Protein AF-A0AAD7RX59-F1 (afdb_monomer_lite)

Radius of gyration: 23.0 Å; chains: 1; bounding box: 44×48×60 Å

Sequence (149 aa):
MSFKEPEGQVARWIEELQAYNFTVVHRAGACHTNADVLSRLPCTADGCHYCERKEARERDLCVEGEGCATVRQVGMPVCCELQMVDVAEWRQQQKQDTDLRPVLQWVEAQQRPPREEVAVLSMAVKGLWSKFGALRLCAWKEPATGEEK

Organism: NCBI:txid143900

Foldseek 3Di:
DDPPDDDDPRVVVCVVCVVDDDDDDDDDPVVCVVVVCVVLPQCVVVVDPVSVVVVVVVVVVVPPWPPDPPPPDDDPPPPPPPDPDDLVRVVVVLCVDQQSVVLVVCQVVVHQDDPVVCVPPTPSNVVCSVVSVVDHDDDDDPDDPPDDD

pLDDT: mean 77.51, std 18.84, range [33.66, 97.06]

Structure (mmCIF, N/CA/C/O backbone):
data_AF-A0AAD7RX59-F1
#
_entry.id   AF-A0AAD7RX59-F1
#
loop_
_atom_site.group_PDB
_atom_site.id
_atom_site.type_symbol
_atom_site.label_atom_id
_atom_site.label_alt_id
_atom_site.label_comp_id
_atom_site.label_asym_id
_atom_site.label_entity_id
_atom_site.label_seq_id
_atom_site.pdbx_PDB_ins_code
_atom_site.Cartn_x
_atom_site.Cartn_y
_atom_site.Cartn_z
_atom_site.occupancy
_atom_site.B_iso_or_equiv
_atom_site.auth_seq_id
_atom_site.auth_comp_id
_atom_site.auth_asym_id
_atom_site.auth_atom_id
_atom_site.pdbx_PDB_model_num
ATOM 1 N N . MET A 1 1 ? -8.102 1.968 -29.494 1.00 47.84 1 MET A N 1
ATOM 2 C CA . MET A 1 1 ? -7.108 2.694 -30.315 1.00 47.84 1 MET A CA 1
ATOM 3 C C . MET A 1 1 ? -6.251 1.663 -31.023 1.00 47.84 1 MET A C 1
ATOM 5 O O . MET A 1 1 ? -5.842 0.707 -30.380 1.00 47.84 1 MET A O 1
ATOM 9 N N . SER A 1 2 ? -6.063 1.794 -32.333 1.00 57.22 2 SER A N 1
ATOM 10 C CA . SER A 1 2 ? -5.314 0.824 -33.136 1.00 57.22 2 SER A CA 1
ATOM 11 C C . SER A 1 2 ? -3.872 1.307 -33.283 1.00 57.22 2 SER A C 1
ATOM 13 O O . SER A 1 2 ? -3.626 2.240 -34.036 1.00 57.22 2 SER A O 1
ATOM 15 N N . PHE A 1 3 ? -2.940 0.680 -32.568 1.00 64.56 3 PHE A N 1
ATOM 16 C CA . PHE A 1 3 ? -1.503 0.991 -32.576 1.00 64.56 3 PHE A CA 1
ATOM 17 C C . PHE A 1 3 ? -0.824 0.336 -33.794 1.00 64.56 3 PHE A C 1
ATOM 19 O O . PHE A 1 3 ? -0.046 -0.601 -33.660 1.00 64.56 3 PHE A O 1
ATOM 26 N N . LYS A 1 4 ? -1.237 0.725 -35.005 1.00 77.56 4 LYS A N 1
ATOM 27 C CA . LYS A 1 4 ? -0.769 0.079 -36.246 1.00 77.56 4 LYS A CA 1
ATOM 28 C C . LYS A 1 4 ? 0.635 0.514 -36.651 1.00 77.56 4 LYS A C 1
ATOM 30 O O . LYS A 1 4 ? 1.382 -0.310 -37.160 1.00 77.56 4 LYS A O 1
ATOM 35 N N . GLU A 1 5 ? 0.985 1.767 -36.391 1.00 85.69 5 GLU A N 1
ATOM 36 C CA . GLU A 1 5 ? 2.289 2.336 -36.722 1.00 85.69 5 GLU A CA 1
ATOM 37 C C . GLU A 1 5 ? 2.878 2.952 -35.446 1.00 85.69 5 GLU A C 1
ATOM 39 O O . GLU A 1 5 ? 2.239 3.814 -34.834 1.00 85.69 5 GLU A O 1
ATOM 44 N N . PRO A 1 6 ? 4.032 2.461 -34.958 1.00 84.75 6 PRO A N 1
ATOM 45 C CA . PRO A 1 6 ? 4.675 3.052 -33.799 1.00 84.75 6 PRO A CA 1
ATOM 46 C C . PRO A 1 6 ? 5.273 4.406 -34.191 1.00 84.75 6 PRO A C 1
ATOM 48 O O . PRO A 1 6 ? 6.032 4.501 -35.149 1.00 84.75 6 PRO A O 1
ATOM 51 N N . GLU A 1 7 ? 4.969 5.445 -33.418 1.00 90.19 7 GLU A N 1
ATOM 52 C CA . GLU A 1 7 ? 5.530 6.788 -33.590 1.00 90.19 7 GLU A CA 1
ATOM 53 C C . GLU A 1 7 ? 6.199 7.277 -32.297 1.00 90.19 7 GLU A C 1
ATOM 55 O O . GLU A 1 7 ? 5.976 6.753 -31.197 1.00 90.19 7 GLU A O 1
ATOM 60 N N . GLY A 1 8 ? 7.036 8.309 -32.424 1.00 91.12 8 GLY A N 1
ATOM 61 C CA . GLY A 1 8 ? 7.638 9.009 -31.293 1.00 91.12 8 GLY A CA 1
ATOM 62 C C . GLY A 1 8 ? 8.506 8.105 -30.417 1.00 91.12 8 GLY A C 1
ATOM 63 O O . GLY A 1 8 ? 9.486 7.522 -30.877 1.00 91.12 8 GLY A O 1
ATOM 64 N N . GLN A 1 9 ? 8.169 8.022 -29.126 1.00 92.25 9 GLN A N 1
ATOM 65 C CA . GLN A 1 9 ? 8.959 7.255 -28.156 1.00 92.25 9 GLN A CA 1
ATOM 66 C C . GLN A 1 9 ? 8.940 5.755 -28.461 1.00 92.25 9 GLN A C 1
ATOM 68 O O . GLN A 1 9 ? 9.965 5.098 -28.317 1.00 92.25 9 GLN A O 1
ATOM 73 N N . VAL A 1 10 ? 7.801 5.216 -28.908 1.00 90.19 10 VAL A N 1
ATOM 74 C CA . VAL A 1 10 ? 7.662 3.773 -29.152 1.00 90.19 10 VAL A CA 1
ATOM 75 C C . VAL A 1 10 ? 8.518 3.337 -30.339 1.00 90.19 10 VAL A C 1
ATOM 77 O O . VAL A 1 10 ? 9.214 2.335 -30.230 1.00 90.19 10 VAL A O 1
ATOM 80 N N . ALA A 1 11 ? 8.537 4.112 -31.429 1.00 92.88 11 ALA A N 1
ATOM 81 C CA . ALA A 1 11 ? 9.393 3.832 -32.586 1.00 92.88 11 ALA A CA 1
ATOM 82 C C . ALA A 1 11 ? 10.880 3.799 -32.203 1.00 92.88 11 ALA A C 1
ATOM 84 O O . ALA A 1 11 ? 11.573 2.831 -32.499 1.00 92.88 11 ALA A O 1
ATOM 85 N N . ARG A 1 12 ? 11.336 4.812 -31.452 1.00 93.88 12 ARG A N 1
ATOM 86 C CA . ARG A 1 12 ? 12.731 4.920 -31.004 1.00 93.88 12 ARG A CA 1
ATOM 87 C C . ARG A 1 12 ? 13.157 3.740 -30.132 1.00 93.88 12 ARG A C 1
ATOM 89 O O . ARG A 1 12 ? 14.240 3.200 -30.313 1.00 93.88 12 ARG A O 1
ATOM 96 N N . TRP A 1 13 ? 12.307 3.332 -29.190 1.00 94.31 13 TRP A N 1
ATOM 97 C CA . TRP A 1 13 ? 12.607 2.179 -28.341 1.00 94.31 13 TRP A CA 1
ATOM 98 C C . TRP A 1 13 ? 12.570 0.860 -29.111 1.00 94.31 13 TRP A C 1
ATOM 100 O O . TRP A 1 13 ? 13.339 -0.034 -28.787 1.00 94.31 13 TRP A O 1
ATOM 110 N N . ILE A 1 14 ? 11.714 0.725 -30.129 1.00 91.31 14 ILE A N 1
ATOM 111 C CA . ILE A 1 14 ? 11.720 -0.456 -31.000 1.00 91.31 14 ILE A CA 1
ATOM 112 C C . ILE A 1 14 ? 13.044 -0.546 -31.762 1.00 91.31 14 ILE A C 1
ATOM 114 O O . ILE A 1 14 ? 13.639 -1.617 -31.762 1.00 91.31 14 ILE A O 1
ATOM 118 N N . GLU A 1 15 ? 13.521 0.547 -32.362 1.00 93.38 15 GLU A N 1
ATOM 119 C CA . GLU A 1 15 ? 14.820 0.583 -33.056 1.00 93.38 15 GLU A CA 1
ATOM 120 C C . GLU A 1 15 ? 15.975 0.181 -32.128 1.00 93.38 15 GLU A C 1
ATOM 122 O O . GLU A 1 15 ? 16.790 -0.663 -32.491 1.00 93.38 15 GLU A O 1
ATOM 127 N N . GLU A 1 16 ? 16.004 0.713 -30.903 1.00 95.69 16 GLU A N 1
ATOM 128 C CA . GLU A 1 16 ? 17.030 0.377 -29.907 1.00 95.69 16 GLU A CA 1
ATOM 129 C C . GLU A 1 16 ? 16.957 -1.101 -29.483 1.00 95.69 16 GLU A C 1
ATOM 131 O O . GLU A 1 16 ? 17.962 -1.809 -29.412 1.00 95.69 16 GLU A O 1
ATOM 136 N N . LEU A 1 17 ? 15.747 -1.599 -29.212 1.00 95.19 17 LEU A N 1
ATOM 137 C CA . LEU A 1 17 ? 15.541 -2.955 -28.709 1.00 95.19 17 LEU A CA 1
ATOM 138 C C . LEU A 1 17 ? 15.715 -4.027 -29.793 1.00 95.19 17 LEU A C 1
ATOM 140 O O . LEU A 1 17 ? 16.009 -5.171 -29.451 1.00 95.19 17 LEU A O 1
ATOM 144 N N . GLN A 1 18 ? 15.589 -3.684 -31.080 1.00 94.38 18 GLN A N 1
ATOM 145 C CA . GLN A 1 18 ? 15.795 -4.609 -32.206 1.00 94.38 18 GLN A CA 1
ATOM 146 C C . GLN A 1 18 ? 17.197 -5.233 -32.236 1.00 94.38 18 GLN A C 1
ATOM 148 O O . GLN A 1 18 ? 17.369 -6.305 -32.815 1.00 94.38 18 GLN A O 1
ATOM 153 N N . ALA A 1 19 ? 18.187 -4.608 -31.593 1.00 96.75 19 ALA A N 1
ATOM 154 C CA . ALA A 1 19 ? 19.531 -5.165 -31.454 1.00 96.75 19 ALA A CA 1
ATOM 155 C C . ALA A 1 19 ? 19.594 -6.403 -30.535 1.00 96.75 19 ALA A C 1
ATOM 157 O O . ALA A 1 19 ? 20.577 -7.146 -30.560 1.00 96.75 19 ALA A O 1
ATOM 158 N N . TYR A 1 20 ? 18.563 -6.637 -29.721 1.00 97.06 20 TYR A N 1
ATOM 159 C CA . TYR A 1 20 ? 18.533 -7.692 -28.717 1.00 97.06 20 TYR A CA 1
ATOM 160 C C . TYR A 1 20 ? 17.555 -8.802 -29.102 1.00 97.06 20 TYR A C 1
ATOM 162 O O . TYR A 1 20 ? 16.491 -8.562 -29.669 1.00 97.06 20 TYR A O 1
ATOM 170 N N . ASN A 1 21 ? 17.878 -10.038 -28.718 1.00 96.19 21 ASN A N 1
ATOM 171 C CA . ASN A 1 21 ? 16.933 -11.147 -28.791 1.00 96.19 21 ASN A CA 1
ATOM 172 C C . ASN A 1 21 ? 16.199 -11.275 -27.449 1.00 96.19 21 ASN A C 1
ATOM 174 O O . ASN A 1 21 ? 16.797 -11.684 -26.453 1.00 96.19 21 ASN A O 1
ATOM 178 N N . PHE A 1 22 ? 14.919 -10.903 -27.412 1.00 93.81 22 PHE A N 1
ATOM 179 C CA . PHE A 1 22 ? 14.113 -10.916 -26.194 1.00 93.81 22 PHE A CA 1
ATOM 180 C C . PHE A 1 22 ? 12.681 -11.385 -26.457 1.00 93.81 22 PHE A C 1
ATOM 182 O O . PHE A 1 22 ? 12.155 -11.301 -27.564 1.00 93.81 22 PHE A O 1
ATOM 189 N N . THR A 1 23 ? 12.027 -11.850 -25.396 1.00 95.06 23 THR A N 1
ATOM 190 C CA . THR A 1 23 ? 10.615 -12.240 -25.407 1.00 95.06 23 THR A CA 1
ATOM 191 C C . THR A 1 23 ? 9.818 -11.327 -24.490 1.00 95.06 23 THR A C 1
ATOM 193 O O . THR A 1 23 ? 10.159 -11.174 -23.315 1.00 95.06 23 THR A O 1
ATOM 196 N N . VAL A 1 24 ? 8.728 -10.758 -24.999 1.00 90.69 24 VAL A N 1
ATOM 197 C CA . VAL A 1 24 ? 7.816 -9.941 -24.192 1.00 90.69 24 VAL A CA 1
ATOM 198 C C . VAL A 1 24 ? 6.881 -10.859 -23.408 1.00 90.69 24 VAL A C 1
ATOM 200 O O . VAL A 1 24 ? 6.129 -11.633 -23.995 1.00 90.69 24 VAL A O 1
ATOM 203 N N . VAL A 1 25 ? 6.913 -10.761 -22.078 1.00 93.00 25 VAL A N 1
ATOM 204 C CA . VAL A 1 25 ? 6.045 -11.534 -21.179 1.00 93.00 25 VAL A CA 1
ATOM 205 C C . VAL A 1 25 ? 5.289 -10.575 -20.271 1.00 93.00 25 VAL A C 1
ATOM 207 O O . VAL A 1 25 ? 5.896 -9.779 -19.558 1.00 93.00 25 VAL A O 1
ATOM 210 N N . HIS A 1 26 ? 3.961 -10.674 -20.263 1.00 90.44 26 HIS A N 1
ATOM 211 C CA . HIS A 1 26 ? 3.139 -9.959 -19.293 1.00 90.44 26 HIS A CA 1
ATOM 212 C C . HIS A 1 26 ? 3.242 -10.633 -17.918 1.00 90.44 26 HIS A C 1
ATOM 214 O O . HIS A 1 26 ? 3.057 -11.845 -17.798 1.00 90.44 26 HIS A O 1
ATOM 220 N N . ARG A 1 27 ? 3.497 -9.849 -16.868 1.00 87.00 27 ARG A N 1
ATOM 221 C CA . ARG A 1 27 ? 3.559 -10.318 -15.477 1.00 87.00 27 ARG A CA 1
ATOM 222 C C . ARG A 1 27 ? 2.596 -9.514 -14.611 1.00 87.00 27 ARG A C 1
ATOM 224 O O . ARG A 1 27 ? 2.451 -8.306 -14.791 1.00 87.00 27 ARG A O 1
ATOM 231 N N . ALA A 1 28 ? 1.952 -10.185 -13.659 1.00 89.88 28 ALA A N 1
ATOM 232 C CA . 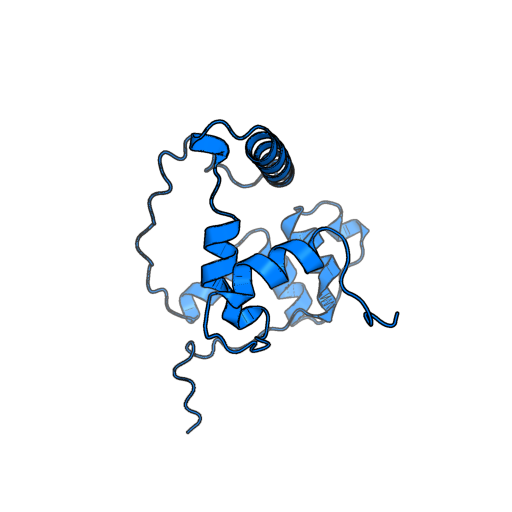ALA A 1 28 ? 1.096 -9.522 -12.682 1.00 89.88 28 ALA A CA 1
ATOM 233 C C . ALA A 1 28 ? 1.914 -8.555 -11.809 1.00 89.88 28 ALA A C 1
ATOM 235 O O . ALA A 1 28 ? 3.075 -8.823 -11.504 1.00 89.88 28 ALA A O 1
ATOM 236 N N . GLY A 1 29 ? 1.296 -7.457 -11.358 1.00 84.75 29 GLY A N 1
ATOM 237 C CA . GLY A 1 29 ? 1.970 -6.423 -10.559 1.00 84.75 29 GLY A CA 1
ATOM 238 C C . GLY A 1 29 ? 2.667 -6.955 -9.300 1.00 84.75 29 GLY A C 1
ATOM 239 O O . GLY A 1 29 ? 3.758 -6.503 -8.975 1.00 84.75 29 GLY A O 1
ATOM 240 N N . ALA A 1 30 ? 2.104 -7.981 -8.653 1.00 83.75 30 ALA A N 1
ATOM 241 C CA . ALA A 1 30 ? 2.704 -8.626 -7.481 1.00 83.75 30 ALA A CA 1
ATOM 242 C C . ALA A 1 30 ? 4.064 -9.299 -7.765 1.00 83.75 30 ALA A C 1
ATOM 244 O O . ALA A 1 30 ? 4.866 -9.480 -6.857 1.00 83.75 30 ALA A O 1
ATOM 245 N N . CYS A 1 31 ? 4.352 -9.649 -9.022 1.00 85.88 31 CYS A N 1
ATOM 246 C CA . CYS A 1 31 ? 5.627 -10.239 -9.433 1.00 85.88 31 CYS A CA 1
ATOM 247 C C . CYS A 1 31 ? 6.688 -9.184 -9.796 1.00 85.88 31 CYS A C 1
ATOM 249 O O . CYS A 1 31 ? 7.791 -9.546 -10.206 1.00 85.88 31 CYS A O 1
ATOM 251 N N . HIS A 1 32 ? 6.365 -7.892 -9.686 1.00 85.06 32 HIS A N 1
ATOM 252 C CA . HIS A 1 32 ? 7.259 -6.785 -10.031 1.00 85.06 32 HIS A CA 1
ATOM 253 C C . HIS A 1 32 ? 7.930 -6.130 -8.826 1.00 85.06 32 HIS A C 1
ATOM 255 O O . HIS A 1 32 ? 8.617 -5.134 -9.019 1.00 85.06 32 HIS A O 1
ATOM 261 N N . THR A 1 33 ? 7.802 -6.681 -7.616 1.00 82.88 33 THR A N 1
ATOM 262 C CA . THR A 1 33 ? 8.315 -6.062 -6.381 1.00 82.88 33 THR A CA 1
ATOM 263 C C . THR A 1 33 ? 9.770 -5.602 -6.502 1.00 82.88 33 THR A C 1
ATOM 265 O O . THR A 1 33 ? 10.071 -4.463 -6.174 1.00 82.88 33 THR A O 1
ATOM 268 N N . ASN A 1 34 ? 10.662 -6.421 -7.069 1.00 83.69 34 ASN A N 1
ATOM 269 C CA . ASN A 1 34 ? 12.073 -6.047 -7.235 1.00 83.69 34 ASN A CA 1
ATOM 270 C C . ASN A 1 34 ? 12.262 -4.849 -8.181 1.00 83.69 34 ASN A C 1
ATOM 272 O O . ASN A 1 34 ? 13.003 -3.922 -7.867 1.00 83.69 34 ASN A O 1
ATOM 276 N N . ALA A 1 35 ? 11.591 -4.859 -9.336 1.00 84.69 35 ALA A N 1
ATOM 277 C CA . ALA A 1 35 ? 11.676 -3.771 -10.309 1.00 84.69 35 ALA A CA 1
ATOM 278 C C . ALA A 1 35 ? 11.026 -2.487 -9.772 1.00 84.69 35 ALA A C 1
ATOM 280 O O . ALA A 1 35 ? 11.575 -1.403 -9.946 1.00 84.69 35 ALA A O 1
ATOM 281 N N . ASP A 1 36 ? 9.891 -2.614 -9.081 1.00 84.31 36 ASP A N 1
ATOM 282 C CA . ASP A 1 36 ? 9.172 -1.502 -8.463 1.00 84.31 36 ASP 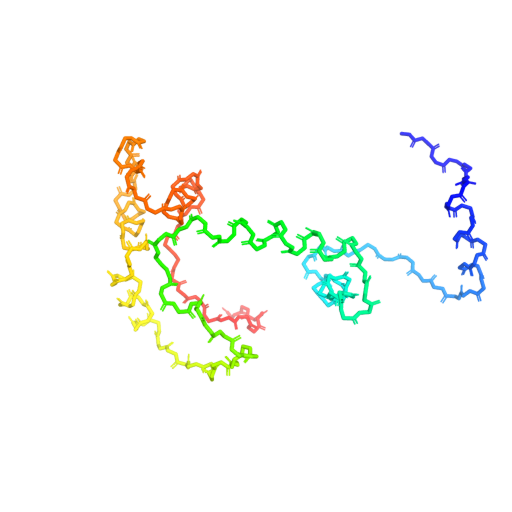A CA 1
ATOM 283 C C . ASP A 1 36 ? 10.030 -0.834 -7.379 1.00 84.31 36 ASP A C 1
ATOM 285 O O . ASP A 1 36 ? 10.237 0.376 -7.440 1.00 84.31 36 ASP A O 1
ATOM 289 N N . VAL A 1 37 ? 10.639 -1.612 -6.474 1.00 80.81 37 VAL A N 1
ATOM 290 C CA . VAL A 1 37 ? 11.549 -1.095 -5.437 1.00 80.81 37 VAL A CA 1
ATOM 291 C C . VAL A 1 37 ? 12.753 -0.381 -6.051 1.00 80.81 37 VAL A C 1
ATOM 293 O O . VAL A 1 37 ? 13.064 0.735 -5.642 1.00 80.81 37 VAL A O 1
ATOM 296 N N . LEU A 1 38 ? 13.400 -0.967 -7.063 1.00 80.62 38 LEU A N 1
ATOM 297 C CA . LEU A 1 38 ? 14.545 -0.334 -7.728 1.00 80.62 38 LEU A CA 1
ATOM 298 C C . LEU A 1 38 ? 14.153 0.946 -8.478 1.00 80.62 38 LEU A C 1
ATOM 300 O O . LEU A 1 38 ? 14.878 1.932 -8.422 1.00 80.62 38 LEU A O 1
ATOM 304 N N . SER A 1 39 ? 12.992 0.965 -9.138 1.00 80.56 39 SER A N 1
ATOM 305 C CA . SER A 1 39 ? 12.498 2.153 -9.853 1.00 80.56 39 SER A CA 1
ATOM 306 C C . SER A 1 39 ? 12.115 3.307 -8.922 1.00 80.56 39 SER A C 1
ATOM 308 O O . SER A 1 39 ? 12.087 4.465 -9.336 1.00 80.56 39 SER A O 1
ATOM 310 N N . ARG A 1 40 ? 11.804 2.985 -7.662 1.00 72.38 40 ARG A N 1
ATOM 311 C CA . ARG A 1 40 ? 11.471 3.937 -6.601 1.00 72.38 40 ARG A CA 1
ATOM 312 C C . ARG A 1 40 ? 12.672 4.314 -5.747 1.00 72.38 40 ARG A C 1
ATOM 314 O O . ARG A 1 40 ? 12.505 5.145 -4.859 1.00 72.38 40 ARG A O 1
ATOM 321 N N . LEU A 1 41 ? 13.841 3.715 -5.985 1.00 71.44 41 LEU A N 1
ATOM 322 C CA . LEU A 1 41 ? 15.032 4.031 -5.218 1.00 71.44 41 LEU A CA 1
ATOM 323 C C . LEU A 1 41 ? 15.355 5.519 -5.426 1.00 71.44 41 LEU A C 1
ATOM 325 O O . LEU A 1 41 ? 15.479 5.964 -6.572 1.00 71.44 41 LEU A O 1
ATOM 329 N N . PRO A 1 42 ? 15.434 6.313 -4.350 1.00 66.50 42 PRO A N 1
ATOM 330 C CA . PRO A 1 42 ? 15.531 7.748 -4.502 1.00 66.50 42 PRO A CA 1
ATOM 331 C C . PRO A 1 42 ? 16.891 8.151 -5.068 1.00 66.50 42 PRO A C 1
ATOM 333 O O . PRO A 1 42 ? 17.912 8.083 -4.390 1.00 66.50 42 PRO A O 1
ATOM 336 N N . CYS A 1 43 ? 16.895 8.661 -6.301 1.00 75.81 43 CYS A N 1
ATOM 337 C CA . CYS A 1 43 ? 18.048 9.362 -6.877 1.00 75.81 43 CYS A CA 1
ATOM 338 C C . CYS A 1 43 ? 18.204 10.790 -6.316 1.00 75.81 43 CYS A C 1
ATOM 340 O O . CYS A 1 43 ? 18.853 11.652 -6.908 1.00 75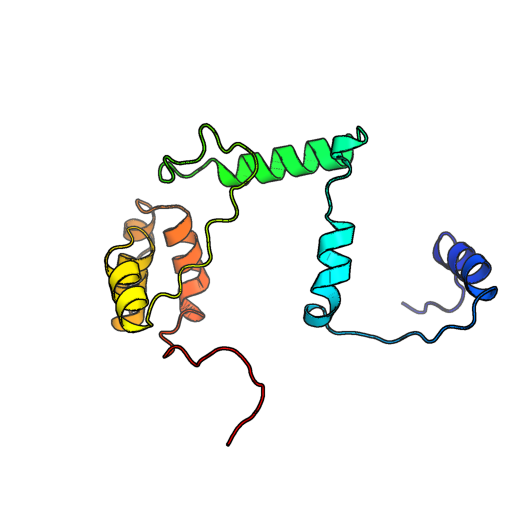.81 43 CYS A O 1
ATOM 342 N N . THR A 1 44 ? 17.602 11.071 -5.159 1.00 71.94 44 THR A N 1
ATOM 343 C CA . THR A 1 44 ? 17.775 12.318 -4.409 1.00 71.94 44 THR A CA 1
ATOM 344 C C . THR A 1 44 ? 19.230 12.503 -3.980 1.00 71.94 44 THR A C 1
ATOM 346 O O . THR A 1 44 ? 19.728 13.625 -3.985 1.00 71.94 44 THR A O 1
ATOM 349 N N . ALA A 1 45 ? 19.939 11.400 -3.699 1.00 73.75 45 ALA A N 1
ATOM 350 C CA . ALA A 1 45 ? 21.379 11.404 -3.428 1.00 73.75 45 ALA A CA 1
ATOM 351 C C . ALA A 1 45 ? 22.213 11.938 -4.610 1.00 73.75 45 ALA A C 1
ATOM 353 O O . ALA A 1 45 ? 23.277 12.513 -4.393 1.00 73.75 45 ALA A O 1
ATOM 354 N N . ASP A 1 46 ? 21.691 11.825 -5.835 1.00 80.12 46 ASP A N 1
ATOM 355 C CA . ASP A 1 46 ? 22.320 12.314 -7.067 1.00 80.12 46 ASP A CA 1
ATOM 356 C C . ASP A 1 46 ? 21.826 13.722 -7.464 1.00 80.12 46 ASP A C 1
ATOM 358 O O . ASP A 1 46 ? 22.072 14.188 -8.576 1.00 80.12 46 ASP A O 1
ATOM 362 N N . GLY A 1 47 ? 21.098 14.414 -6.577 1.00 81.38 47 GLY A N 1
ATOM 363 C CA . GLY A 1 47 ? 20.604 15.776 -6.807 1.00 81.38 47 GLY A CA 1
ATOM 364 C C . GLY A 1 47 ? 19.337 15.870 -7.666 1.00 81.38 47 GLY A C 1
ATOM 365 O O . GLY A 1 47 ? 19.047 16.922 -8.237 1.00 81.38 47 GLY A O 1
ATOM 366 N N . CYS A 1 48 ? 18.555 14.793 -7.790 1.00 84.88 48 CYS A N 1
ATOM 367 C CA . CYS A 1 48 ? 17.315 14.819 -8.566 1.00 84.88 48 CYS A CA 1
ATOM 368 C C . CYS A 1 48 ? 16.197 15.627 -7.873 1.00 84.88 48 CYS A C 1
ATOM 370 O O . CYS A 1 48 ? 15.488 15.119 -7.001 1.00 84.88 48 CYS A O 1
ATOM 372 N N . HIS A 1 49 ? 15.953 16.856 -8.341 1.00 84.25 49 HIS A N 1
ATOM 373 C CA . HIS A 1 49 ? 14.898 17.739 -7.817 1.00 84.25 49 HIS A CA 1
ATOM 374 C C . HIS A 1 49 ? 13.467 17.182 -7.926 1.00 84.25 49 HIS A C 1
ATOM 376 O O . HIS A 1 49 ? 12.594 17.550 -7.137 1.00 84.25 49 HIS A O 1
ATOM 382 N N . TYR A 1 50 ? 13.184 16.324 -8.913 1.00 82.56 50 TYR A N 1
ATOM 383 C CA . TYR A 1 50 ? 11.868 15.688 -9.033 1.00 82.56 50 TYR A CA 1
ATOM 384 C C . TYR A 1 50 ? 11.625 14.710 -7.878 1.00 82.56 50 TYR A C 1
ATOM 386 O O . TYR A 1 50 ? 10.580 14.781 -7.227 1.00 82.56 50 TYR A O 1
ATOM 394 N N . CYS A 1 51 ? 12.599 13.835 -7.609 1.00 81.69 51 CYS A N 1
ATOM 395 C CA . CYS A 1 51 ? 12.533 12.875 -6.511 1.00 81.69 51 CYS A CA 1
ATOM 396 C C . CYS A 1 51 ? 12.535 13.593 -5.162 1.00 81.69 51 CYS A C 1
ATOM 398 O O . CYS A 1 51 ? 11.684 13.292 -4.337 1.00 81.69 51 CYS A O 1
ATOM 400 N N . GLU A 1 52 ? 13.356 14.632 -4.995 1.00 82.19 52 GLU A N 1
ATOM 401 C CA . GLU A 1 52 ? 13.374 15.476 -3.793 1.00 82.19 52 GLU A CA 1
ATOM 402 C C . GLU A 1 52 ? 11.993 16.068 -3.473 1.00 82.19 52 GLU A C 1
ATOM 404 O O . GLU A 1 52 ? 11.484 15.943 -2.357 1.00 82.19 52 GLU A O 1
ATOM 409 N N . ARG A 1 53 ? 11.339 16.676 -4.472 1.00 82.38 53 ARG A N 1
ATOM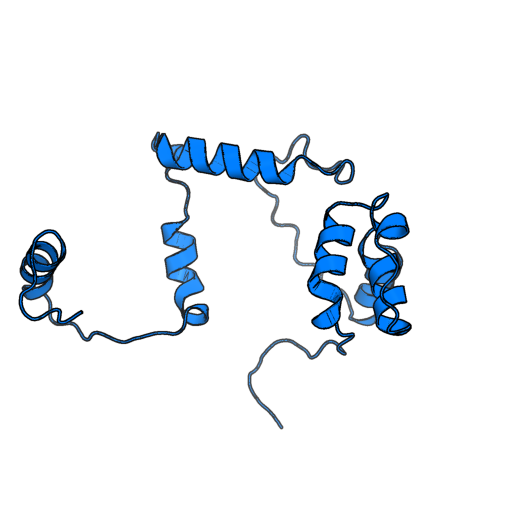 410 C CA . ARG A 1 53 ? 10.000 17.260 -4.317 1.00 82.38 53 ARG A CA 1
ATOM 411 C C . ARG A 1 53 ? 8.943 16.196 -4.032 1.00 82.38 53 ARG A C 1
ATOM 413 O O . ARG A 1 53 ? 8.028 16.432 -3.243 1.00 82.38 53 ARG A O 1
ATOM 420 N N . LYS A 1 54 ? 9.038 15.047 -4.700 1.00 79.75 54 LYS A N 1
ATOM 421 C CA . LYS A 1 54 ? 8.118 13.926 -4.505 1.00 79.75 54 LYS A CA 1
ATOM 422 C C . LYS A 1 54 ? 8.250 13.354 -3.091 1.00 79.75 54 LYS A C 1
ATOM 424 O O . LYS A 1 54 ? 7.235 13.198 -2.426 1.00 79.75 54 LYS A O 1
ATOM 429 N N . GLU A 1 55 ? 9.472 13.143 -2.611 1.00 77.25 55 GLU A N 1
ATOM 430 C CA . GLU A 1 55 ? 9.758 12.680 -1.250 1.00 77.25 55 GLU A CA 1
ATOM 431 C C . GLU A 1 55 ? 9.352 13.696 -0.183 1.00 77.25 55 GLU A C 1
ATOM 433 O O . GLU A 1 55 ? 8.872 13.310 0.877 1.00 77.25 55 GLU A O 1
ATOM 438 N N . ALA A 1 56 ? 9.544 14.996 -0.424 1.00 78.75 56 ALA A N 1
ATOM 439 C CA . ALA A 1 56 ? 9.051 16.037 0.478 1.00 78.75 56 ALA A CA 1
ATOM 440 C C . ALA A 1 56 ? 7.524 15.949 0.621 1.00 78.75 56 ALA A C 1
ATOM 442 O O . ALA A 1 56 ? 7.010 15.870 1.731 1.00 78.75 56 ALA A O 1
ATOM 443 N N . ARG A 1 57 ? 6.810 15.824 -0.503 1.00 78.00 57 ARG A N 1
ATOM 444 C CA . ARG A 1 57 ? 5.353 15.655 -0.509 1.00 78.00 57 ARG A CA 1
ATOM 445 C C . ARG A 1 57 ? 4.900 14.368 0.185 1.00 78.00 57 ARG A C 1
ATOM 447 O O . ARG A 1 57 ? 3.889 14.377 0.877 1.00 78.00 57 ARG A O 1
ATOM 454 N N . GLU A 1 58 ? 5.607 13.260 -0.025 1.00 72.12 58 GLU A N 1
ATOM 455 C CA . GLU A 1 58 ? 5.318 11.988 0.647 1.00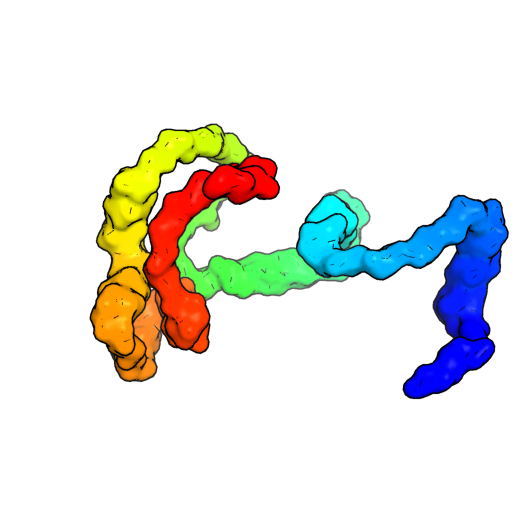 72.12 58 GLU A CA 1
ATOM 456 C C . GLU A 1 58 ? 5.581 12.074 2.157 1.00 72.12 58 GLU A C 1
ATOM 458 O O . GLU A 1 58 ? 4.779 11.564 2.933 1.00 72.12 58 GLU A O 1
ATOM 463 N N . ARG A 1 59 ? 6.632 12.785 2.589 1.00 67.31 59 ARG A N 1
ATOM 464 C CA . ARG A 1 59 ? 6.893 13.066 4.009 1.00 67.31 59 ARG A CA 1
ATOM 465 C C . ARG A 1 59 ? 5.799 13.915 4.646 1.00 67.31 59 ARG A C 1
ATOM 467 O O . ARG A 1 59 ? 5.361 13.575 5.739 1.00 67.31 59 ARG A O 1
ATOM 474 N N . ASP A 1 60 ? 5.329 14.961 3.974 1.00 67.81 60 ASP A N 1
ATOM 475 C CA . ASP A 1 60 ? 4.269 15.833 4.499 1.00 67.81 60 ASP A CA 1
ATOM 476 C C . ASP A 1 60 ? 2.958 15.063 4.741 1.00 67.81 60 ASP A C 1
ATOM 478 O O . ASP A 1 60 ? 2.257 15.304 5.722 1.00 67.81 60 ASP A O 1
ATOM 482 N N . LEU A 1 61 ? 2.660 14.062 3.904 1.00 58.09 61 LEU A N 1
ATOM 483 C CA . LEU A 1 61 ? 1.508 13.167 4.076 1.00 58.09 61 LEU A CA 1
ATOM 484 C C . LEU A 1 61 ? 1.624 12.246 5.305 1.00 58.09 61 LEU A C 1
ATOM 486 O O . LEU A 1 61 ? 0.610 11.735 5.777 1.00 58.09 61 LEU A O 1
ATOM 490 N N . CYS A 1 62 ? 2.833 12.040 5.831 1.00 53.59 62 CYS A N 1
ATOM 491 C CA . CYS A 1 62 ? 3.093 11.210 7.008 1.00 53.59 62 CYS A CA 1
ATOM 492 C C . CYS A 1 62 ? 3.050 11.993 8.335 1.00 53.59 62 CYS A C 1
ATOM 494 O O . CYS A 1 62 ? 3.155 11.372 9.391 1.00 53.59 62 CYS A O 1
ATOM 496 N N . VAL A 1 63 ? 2.925 13.328 8.313 1.00 47.84 63 VAL A N 1
ATOM 497 C CA . VAL A 1 63 ? 3.095 14.182 9.511 1.00 47.84 63 VAL A CA 1
ATOM 498 C C . VAL A 1 63 ? 1.777 14.566 10.198 1.00 47.84 63 VAL A C 1
ATOM 500 O O . VAL A 1 63 ? 1.796 14.948 11.366 1.00 47.84 63 VAL A O 1
ATOM 503 N N . GLU A 1 64 ? 0.609 14.385 9.579 1.00 43.91 64 GLU A N 1
ATOM 504 C CA . GLU A 1 64 ? -0.666 14.702 10.249 1.00 43.91 64 GLU A CA 1
ATOM 505 C C . GLU A 1 64 ? -1.224 13.520 11.056 1.00 43.91 64 GLU A C 1
ATOM 507 O O . GLU A 1 64 ? -2.242 12.903 10.737 1.00 43.91 64 GLU A O 1
ATOM 512 N N . GLY A 1 65 ? -0.529 13.211 12.148 1.00 40.88 65 GLY A N 1
ATOM 513 C CA . GLY A 1 65 ? -0.990 12.307 13.191 1.00 40.88 65 GLY A CA 1
ATOM 514 C C . GLY A 1 65 ? -0.137 12.466 14.440 1.00 40.88 65 GLY A C 1
ATOM 515 O O . GLY A 1 65 ? 0.924 11.856 14.552 1.00 40.88 65 GLY A O 1
ATOM 516 N N . GLU A 1 66 ? -0.597 13.286 15.385 1.00 44.69 66 GLU A N 1
ATOM 517 C CA . GLU A 1 66 ? -0.072 13.335 16.752 1.00 44.69 66 GLU A CA 1
ATOM 518 C C . GLU A 1 66 ? -0.226 11.946 17.390 1.00 44.69 66 GLU A C 1
ATOM 520 O O . GLU A 1 66 ? -1.275 11.593 17.922 1.00 44.69 66 GLU A O 1
ATOM 525 N N . GLY A 1 67 ? 0.804 11.114 17.246 1.00 40.38 67 GLY A N 1
ATOM 526 C CA . GLY A 1 67 ? 0.724 9.717 17.661 1.00 40.38 67 GLY A CA 1
ATOM 527 C C . GLY A 1 67 ? 1.828 8.807 17.137 1.00 40.38 67 GLY A C 1
ATOM 528 O O . GLY A 1 67 ? 1.602 7.616 16.995 1.00 40.38 67 GLY A O 1
ATOM 529 N N . CYS A 1 68 ? 3.027 9.319 16.855 1.00 35.56 68 CYS A N 1
ATOM 530 C CA . CYS A 1 68 ? 4.219 8.472 16.803 1.00 35.56 68 CYS A CA 1
ATOM 531 C C . CYS A 1 68 ? 5.422 9.272 17.309 1.00 35.56 68 CYS A C 1
ATOM 533 O O . CYS A 1 68 ? 6.169 9.890 16.552 1.00 35.56 68 CYS A O 1
ATOM 535 N N . ALA A 1 69 ? 5.587 9.308 18.631 1.00 33.66 69 ALA A N 1
ATOM 536 C CA . ALA A 1 69 ? 6.688 9.991 19.309 1.00 33.66 69 ALA A CA 1
ATOM 537 C C . ALA A 1 69 ? 8.048 9.271 19.147 1.00 33.66 69 ALA A C 1
ATOM 539 O O . ALA A 1 69 ? 8.849 9.247 20.077 1.00 33.66 69 ALA A O 1
ATOM 540 N N . THR A 1 70 ? 8.337 8.693 17.978 1.00 37.38 70 THR A N 1
ATOM 541 C CA . THR A 1 70 ? 9.625 8.041 17.674 1.00 37.38 70 THR A CA 1
ATOM 542 C C . THR A 1 70 ? 10.272 8.511 16.373 1.00 37.38 70 THR A C 1
ATOM 544 O O . THR A 1 70 ? 11.299 7.970 15.978 1.00 37.38 70 THR A O 1
ATOM 547 N N . VAL A 1 71 ? 9.774 9.575 15.737 1.00 42.50 71 VAL A N 1
ATOM 548 C CA . VAL A 1 71 ? 10.426 10.163 14.552 1.00 42.50 71 VAL A CA 1
ATOM 549 C C . VAL A 1 71 ? 10.869 11.593 14.837 1.00 42.50 71 VAL A C 1
ATOM 551 O O . VAL A 1 71 ? 10.458 12.546 14.184 1.00 42.50 71 VAL A O 1
ATOM 554 N N . ARG A 1 72 ? 11.722 11.772 15.850 1.00 39.97 72 ARG A N 1
ATOM 555 C CA . ARG A 1 72 ? 12.486 13.026 15.986 1.00 39.97 72 ARG A CA 1
ATOM 556 C C . ARG A 1 72 ? 13.996 12.878 15.869 1.00 39.97 72 ARG A C 1
ATOM 558 O O . ARG A 1 72 ? 14.684 13.886 15.867 1.00 39.97 72 ARG A O 1
ATOM 565 N N . GLN A 1 73 ? 14.486 11.661 15.655 1.00 44.84 73 GLN A N 1
ATOM 566 C CA . GLN A 1 73 ? 15.853 11.350 15.238 1.00 44.84 73 GLN A CA 1
ATOM 567 C C . GLN A 1 73 ? 15.888 9.864 14.869 1.00 44.84 73 GLN A C 1
ATOM 569 O O . GLN A 1 73 ? 16.207 9.022 15.699 1.00 44.84 73 GLN A O 1
ATOM 574 N N . VAL A 1 74 ? 15.523 9.511 13.638 1.00 38.72 74 VAL A N 1
ATOM 575 C CA . VAL A 1 74 ? 15.871 8.181 13.125 1.00 38.72 74 VAL A CA 1
ATOM 576 C C . VAL A 1 74 ? 17.140 8.393 12.316 1.00 38.72 74 VAL A C 1
ATOM 578 O O . VAL A 1 74 ? 17.099 8.726 11.134 1.00 38.72 74 VAL A O 1
ATOM 581 N N . GLY A 1 75 ? 18.289 8.265 12.992 1.00 44.03 75 GLY A N 1
ATOM 582 C CA . GLY A 1 75 ? 19.485 7.802 12.294 1.00 44.03 75 GLY A CA 1
ATOM 583 C C . GLY A 1 75 ? 19.112 6.544 11.514 1.00 44.03 75 GLY A C 1
ATOM 584 O O . GLY A 1 75 ? 18.197 5.850 11.948 1.00 44.03 75 GLY A O 1
ATOM 585 N N . MET A 1 76 ? 19.749 6.343 10.353 1.00 42.00 76 MET A N 1
ATOM 586 C CA . MET A 1 76 ? 19.618 5.194 9.438 1.00 42.00 76 MET A CA 1
ATOM 587 C C . MET A 1 76 ? 18.725 4.091 10.023 1.00 42.00 76 MET A C 1
ATOM 589 O O . MET A 1 76 ? 19.142 3.556 11.051 1.00 42.00 76 MET A O 1
ATOM 593 N N . PRO A 1 77 ? 17.523 3.808 9.466 1.00 47.97 77 PRO A N 1
ATOM 594 C CA . PRO A 1 77 ? 16.533 2.964 10.125 1.00 47.97 77 PRO A CA 1
ATOM 595 C C . PRO A 1 77 ? 17.248 1.714 10.600 1.00 47.97 77 PRO A C 1
ATOM 597 O O . PRO A 1 77 ? 17.705 0.910 9.785 1.00 47.97 77 PRO A O 1
ATOM 600 N N . VAL A 1 78 ? 17.445 1.619 11.919 1.00 46.31 78 VAL A N 1
ATOM 601 C CA . VAL A 1 78 ? 17.989 0.412 12.510 1.00 46.31 78 VAL A CA 1
ATOM 602 C C . VAL A 1 78 ? 16.947 -0.600 12.111 1.00 46.31 78 VAL A C 1
ATOM 604 O O . VAL A 1 78 ? 15.790 -0.482 12.512 1.00 46.31 78 VAL A O 1
ATOM 607 N N . CYS A 1 79 ? 17.311 -1.498 11.202 1.00 42.56 79 CYS A N 1
ATOM 608 C CA . CYS A 1 79 ? 16.502 -2.663 10.943 1.00 42.56 79 CYS A CA 1
ATOM 609 C C . CYS A 1 79 ? 16.434 -3.355 12.298 1.00 42.56 79 CYS A C 1
ATOM 611 O O . CYS A 1 79 ? 17.402 -3.985 12.721 1.00 42.56 79 CYS A O 1
ATOM 613 N N . CYS A 1 80 ? 15.354 -3.094 13.036 1.00 51.50 80 CYS A N 1
ATOM 614 C CA . CYS A 1 80 ? 15.099 -3.751 14.293 1.00 51.50 80 CYS A CA 1
ATOM 615 C C . CYS A 1 80 ? 15.136 -5.238 13.973 1.00 51.50 80 CYS A C 1
ATOM 617 O O . CYS A 1 80 ? 14.551 -5.668 12.974 1.00 51.50 80 CYS A O 1
ATOM 619 N N . GLU A 1 81 ? 15.877 -5.996 14.774 1.00 58.91 81 GLU A N 1
ATOM 620 C CA . GLU A 1 81 ? 15.868 -7.445 14.676 1.00 58.91 81 GLU A CA 1
ATOM 621 C C . GLU A 1 81 ? 14.409 -7.909 14.596 1.00 58.91 81 GLU A C 1
ATOM 623 O O . GLU A 1 81 ? 13.575 -7.483 15.401 1.00 58.91 81 GLU A O 1
ATOM 628 N N . LEU A 1 82 ? 14.080 -8.693 13.564 1.00 60.72 82 LEU A N 1
ATOM 629 C CA . LEU A 1 82 ? 12.730 -9.208 13.380 1.00 60.72 82 LEU A CA 1
ATOM 630 C C . LEU A 1 82 ? 12.424 -10.119 14.567 1.00 60.72 82 LEU A C 1
ATOM 632 O O . LEU A 1 82 ? 12.879 -11.261 14.621 1.00 60.72 82 LEU A O 1
ATOM 636 N N . GLN A 1 83 ? 11.678 -9.596 15.534 1.00 63.97 83 GLN A N 1
ATOM 637 C CA . GLN A 1 83 ? 11.264 -10.372 16.687 1.00 63.97 83 GLN A CA 1
ATOM 638 C C . GLN A 1 83 ? 10.218 -11.389 16.242 1.00 63.97 83 GLN A C 1
ATOM 640 O O . GLN A 1 83 ? 9.148 -11.040 15.738 1.00 63.97 83 GLN A O 1
ATOM 645 N N . MET A 1 84 ? 10.548 -12.664 16.432 1.00 70.00 84 MET A N 1
ATOM 646 C CA . MET A 1 84 ? 9.595 -13.756 16.294 1.00 70.00 84 MET A CA 1
ATOM 647 C C . MET A 1 84 ? 8.640 -13.690 17.482 1.00 70.00 84 MET A C 1
ATOM 649 O O . MET A 1 84 ? 8.962 -14.142 18.577 1.00 70.00 84 MET A O 1
ATOM 653 N N . VAL A 1 85 ? 7.485 -13.073 17.261 1.00 74.62 85 VAL A N 1
ATOM 654 C CA . VAL A 1 85 ? 6.413 -12.955 18.250 1.00 74.62 85 VAL A CA 1
ATOM 655 C C . VAL A 1 85 ? 5.361 -14.018 17.942 1.00 74.62 85 VAL A C 1
ATOM 657 O O . VAL A 1 85 ? 4.960 -14.178 16.786 1.00 74.62 85 VAL A O 1
ATOM 660 N N . ASP A 1 86 ? 4.919 -14.749 18.964 1.00 82.69 86 ASP A N 1
ATOM 661 C CA . ASP A 1 86 ? 3.854 -15.745 18.814 1.00 82.69 86 ASP A CA 1
ATOM 662 C C . ASP A 1 86 ? 2.517 -15.084 18.429 1.00 82.69 86 ASP A C 1
ATOM 664 O O . ASP A 1 86 ? 2.241 -13.928 18.757 1.00 82.69 86 ASP A O 1
ATOM 668 N N . VAL A 1 87 ? 1.639 -15.829 17.757 1.00 81.25 87 VAL A N 1
ATOM 669 C CA . VAL A 1 87 ? 0.314 -15.359 17.328 1.00 81.25 87 VAL A CA 1
ATOM 670 C C . VAL A 1 87 ? -0.528 -14.889 18.520 1.00 81.25 87 VAL A C 1
ATOM 672 O O . VAL A 1 87 ? -1.263 -13.902 18.401 1.00 81.25 87 VAL A O 1
ATOM 675 N N . ALA A 1 88 ? -0.429 -15.552 19.678 1.00 85.00 88 ALA A N 1
ATOM 676 C CA . ALA A 1 88 ? -1.154 -15.133 20.877 1.00 85.00 88 ALA A CA 1
ATOM 677 C C . ALA A 1 88 ? -0.664 -13.769 21.385 1.00 85.00 88 ALA A C 1
ATOM 679 O O . ALA A 1 88 ? -1.474 -12.910 21.751 1.00 85.00 88 ALA A O 1
ATOM 680 N N . GLU A 1 89 ? 0.647 -13.545 21.341 1.00 86.12 89 GLU A N 1
ATOM 681 C CA . GLU A 1 89 ? 1.261 -12.284 21.735 1.00 86.12 89 GLU A CA 1
ATOM 682 C C . GLU A 1 89 ? 0.927 -11.163 20.736 1.00 86.12 89 GLU A C 1
ATOM 684 O O . GLU A 1 89 ? 0.506 -10.084 21.155 1.00 86.12 89 GLU A O 1
ATOM 689 N N . TRP A 1 90 ? 0.943 -11.436 19.427 1.00 87.00 90 TRP A N 1
ATOM 690 C CA . TRP A 1 90 ? 0.436 -10.515 18.400 1.00 87.00 90 TRP A CA 1
ATOM 691 C C . TRP A 1 90 ? -1.001 -10.082 18.679 1.00 87.00 90 TRP A C 1
ATOM 693 O O . TRP A 1 90 ? -1.329 -8.892 18.637 1.00 87.00 90 TRP A O 1
ATOM 703 N N . ARG A 1 91 ? -1.882 -11.037 19.001 1.00 87.31 91 ARG A N 1
ATOM 704 C CA . ARG A 1 91 ? -3.281 -10.730 19.318 1.00 87.31 91 ARG A CA 1
ATOM 705 C C . ARG A 1 91 ? -3.390 -9.856 20.563 1.00 87.31 91 ARG A C 1
ATOM 707 O O . ARG A 1 91 ? -4.247 -8.973 20.613 1.00 87.31 91 ARG A O 1
ATOM 714 N N . GLN A 1 92 ? -2.555 -10.096 21.567 1.00 89.56 92 GLN A N 1
ATOM 715 C CA . GLN A 1 92 ? -2.509 -9.289 22.779 1.00 89.56 92 GLN A CA 1
ATOM 716 C C . GLN A 1 92 ? -2.015 -7.864 22.499 1.00 89.56 92 GLN A C 1
ATOM 718 O O . GLN A 1 92 ? -2.620 -6.918 23.002 1.00 89.56 92 GLN A O 1
ATOM 723 N N . GLN A 1 93 ? -0.983 -7.695 21.673 1.00 89.94 93 GLN A N 1
ATOM 724 C CA . GLN A 1 93 ? -0.466 -6.381 21.286 1.00 89.94 93 GLN A CA 1
ATOM 725 C C . GLN A 1 93 ? -1.508 -5.580 20.493 1.00 89.94 93 GLN A C 1
ATOM 727 O O . GLN A 1 93 ? -1.784 -4.435 20.839 1.00 89.94 93 GLN A O 1
ATOM 732 N N . GLN A 1 94 ? -2.204 -6.196 19.530 1.00 91.38 94 GLN A N 1
ATOM 73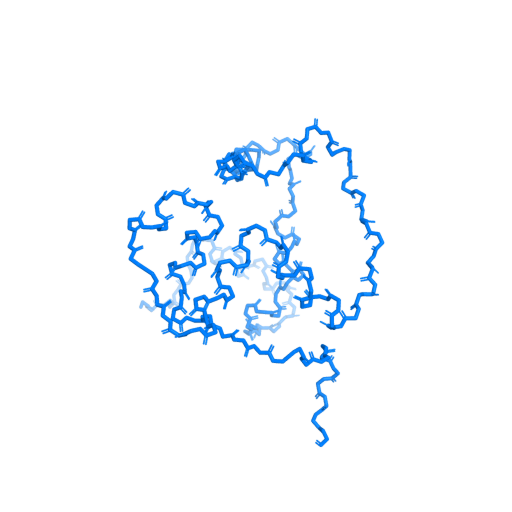3 C CA . GLN A 1 94 ? -3.287 -5.525 18.791 1.00 91.38 94 GLN A CA 1
ATOM 734 C C . GLN A 1 94 ? -4.444 -5.068 19.697 1.00 91.38 94 GLN A C 1
ATOM 736 O O . GLN A 1 94 ? -5.090 -4.062 19.414 1.00 91.38 94 GLN A O 1
ATOM 741 N N . LYS A 1 95 ? -4.723 -5.789 20.794 1.00 91.12 95 LYS A N 1
ATOM 742 C CA . LYS A 1 95 ? -5.725 -5.377 21.796 1.00 91.12 95 LYS A CA 1
ATOM 743 C C . LYS A 1 95 ? -5.272 -4.183 22.641 1.00 91.12 95 LYS A C 1
ATOM 745 O O . LYS A 1 95 ? -6.126 -3.500 23.204 1.00 91.12 95 LYS A O 1
ATOM 750 N N . GLN A 1 96 ? -3.966 -3.971 22.779 1.00 92.00 96 GLN A N 1
ATOM 751 C CA . GLN A 1 96 ? -3.382 -2.854 23.527 1.00 92.00 96 GLN A CA 1
ATOM 752 C C . GLN A 1 96 ? -3.111 -1.634 22.637 1.00 92.00 96 GLN A C 1
ATOM 754 O O . GLN A 1 96 ? -3.032 -0.521 23.149 1.00 92.00 96 GLN A O 1
ATOM 759 N N . ASP A 1 97 ? -3.016 -1.839 21.324 1.00 94.06 97 ASP A N 1
ATOM 760 C CA . ASP A 1 97 ? -2.800 -0.795 20.328 1.00 94.06 97 ASP A CA 1
ATOM 761 C C . ASP A 1 97 ? -3.937 0.241 20.322 1.00 94.06 97 ASP A C 1
ATOM 763 O O . ASP A 1 97 ? -5.125 -0.094 20.324 1.00 94.06 97 ASP A O 1
ATOM 767 N N . THR A 1 98 ? -3.574 1.521 20.319 1.00 91.88 98 THR A N 1
ATOM 768 C CA . THR A 1 98 ? -4.522 2.636 20.418 1.00 91.88 98 THR A CA 1
ATOM 769 C C . THR A 1 98 ? -5.442 2.753 19.207 1.00 91.88 98 THR A C 1
ATOM 771 O O . THR A 1 98 ? -6.600 3.147 19.365 1.00 91.88 98 THR A O 1
ATOM 774 N N . ASP A 1 99 ? -4.958 2.378 18.025 1.00 93.38 99 ASP A N 1
ATOM 775 C CA . ASP A 1 99 ? -5.673 2.499 16.759 1.00 93.38 99 ASP A CA 1
ATOM 776 C C . ASP A 1 99 ? -6.377 1.193 16.376 1.00 93.38 99 ASP A C 1
ATOM 778 O O . ASP A 1 99 ? -7.527 1.195 15.934 1.00 93.38 99 ASP A O 1
ATOM 782 N N . LEU A 1 100 ? -5.733 0.044 16.577 1.00 94.06 100 LEU A N 1
ATOM 783 C CA . LEU A 1 100 ? -6.307 -1.247 16.201 1.00 94.06 100 LEU A CA 1
ATOM 784 C C . LEU A 1 100 ? -7.360 -1.731 17.197 1.00 94.06 100 LEU A C 1
ATOM 786 O O . LEU A 1 100 ? -8.337 -2.343 16.769 1.00 94.06 100 LEU A O 1
ATOM 790 N N . ARG A 1 101 ? -7.233 -1.434 18.497 1.00 93.56 101 ARG A N 1
ATOM 791 C CA . ARG A 1 101 ? -8.212 -1.853 19.515 1.00 93.56 101 ARG A CA 1
ATOM 792 C C . ARG A 1 101 ? -9.662 -1.461 19.183 1.00 93.56 101 ARG A C 1
ATOM 794 O O . ARG A 1 101 ? -10.508 -2.356 19.226 1.00 93.56 101 ARG A O 1
ATOM 801 N N . PRO A 1 102 ? -10.002 -0.194 18.859 1.00 93.50 102 PRO A N 1
ATOM 802 C CA . PRO A 1 102 ? -11.379 0.157 18.502 1.00 93.50 102 PRO A CA 1
ATOM 803 C C . PRO A 1 102 ? -11.833 -0.541 17.213 1.00 93.50 102 PRO A C 1
ATOM 805 O O . PRO A 1 102 ? -12.954 -1.038 17.142 1.00 93.50 102 PRO A O 1
ATOM 808 N N . VAL A 1 103 ? -10.948 -0.667 16.221 1.00 94.56 103 VAL A N 1
ATOM 809 C CA . VAL A 1 103 ? -11.260 -1.345 14.954 1.00 94.56 103 VAL A CA 1
ATOM 810 C C . VAL A 1 103 ? -11.546 -2.830 15.175 1.00 94.56 103 VAL A C 1
ATOM 812 O O . VAL A 1 103 ? -12.498 -3.357 14.601 1.00 94.56 103 VAL A O 1
ATOM 815 N N . LEU A 1 104 ? -10.782 -3.501 16.041 1.00 93.69 104 LEU A N 1
ATOM 816 C CA . LEU A 1 104 ? -11.029 -4.889 16.428 1.00 93.69 104 LEU A CA 1
ATOM 817 C C . LEU A 1 104 ? -12.427 -5.058 17.022 1.00 93.69 104 LEU A C 1
ATOM 819 O O . LEU A 1 104 ? -13.149 -5.950 16.587 1.00 93.69 104 LEU A O 1
ATOM 823 N N . GLN A 1 105 ? -12.832 -4.182 17.944 1.00 93.25 105 GLN A N 1
ATOM 824 C CA . GLN A 1 105 ? -14.164 -4.232 18.557 1.00 93.25 105 GLN A CA 1
ATOM 825 C C . GLN A 1 105 ? -15.277 -4.079 17.516 1.00 93.25 105 GLN A C 1
ATOM 827 O O . GLN A 1 105 ? -16.257 -4.819 17.546 1.00 93.25 105 GLN A O 1
ATOM 832 N N . TRP A 1 106 ? -15.118 -3.163 16.559 1.00 94.50 106 TRP A N 1
ATOM 833 C CA . TRP A 1 106 ? -16.101 -2.954 15.493 1.00 94.50 106 TRP A CA 1
ATOM 834 C C . TRP A 1 106 ? -16.227 -4.165 14.572 1.00 94.50 106 TRP A C 1
ATOM 836 O O . TRP A 1 106 ? -17.335 -4.540 14.191 1.00 94.50 106 TRP A O 1
ATOM 846 N N . VAL A 1 107 ? -15.101 -4.786 14.211 1.00 94.62 107 VAL A N 1
ATOM 847 C CA . VAL A 1 107 ? -15.089 -5.969 13.340 1.00 94.62 107 VAL A CA 1
ATOM 848 C C . VAL A 1 107 ? -15.630 -7.197 14.081 1.00 94.62 107 VAL A C 1
ATOM 850 O O . VAL A 1 107 ? -16.385 -7.960 13.483 1.00 94.62 107 VAL A O 1
ATOM 853 N N . GLU A 1 108 ? -15.313 -7.371 15.371 1.00 92.69 108 GLU A N 1
ATOM 854 C CA . GLU A 1 108 ? -15.881 -8.429 16.229 1.00 92.69 108 GLU A CA 1
ATOM 855 C C . GLU A 1 108 ? -17.402 -8.274 16.375 1.00 92.69 108 GLU A C 1
ATOM 857 O O . GLU A 1 108 ? -18.136 -9.246 16.212 1.00 92.69 108 GLU A O 1
ATOM 862 N N . ALA A 1 109 ? -17.884 -7.051 16.611 1.00 93.00 109 ALA A N 1
ATOM 863 C CA . ALA A 1 109 ? -19.309 -6.745 16.738 1.00 93.00 109 ALA A CA 1
ATOM 864 C C . ALA A 1 109 ? -20.054 -6.669 15.391 1.00 93.00 109 ALA A C 1
ATOM 866 O O . ALA A 1 109 ? -21.269 -6.493 15.377 1.00 93.00 109 ALA A O 1
ATOM 867 N N . GLN A 1 110 ? -19.336 -6.743 14.263 1.00 91.69 110 GLN A N 1
ATOM 868 C CA . GLN A 1 110 ? -19.845 -6.468 12.911 1.00 91.69 110 GLN A CA 1
ATOM 869 C C . GLN A 1 110 ? -20.626 -5.149 12.788 1.00 91.69 110 GLN A C 1
ATOM 871 O O . GLN A 1 110 ? -21.490 -4.995 11.924 1.00 91.69 110 GLN A O 1
ATOM 876 N N . GLN A 1 111 ? -20.293 -4.169 13.626 1.00 93.38 111 GLN A N 1
ATOM 877 C CA . GLN A 1 111 ? -20.990 -2.896 13.695 1.00 93.38 111 GLN A CA 1
ATOM 878 C C . GLN A 1 111 ? -20.057 -1.782 13.248 1.00 93.38 111 GLN A C 1
ATOM 880 O O . GLN A 1 111 ? -19.024 -1.522 13.863 1.00 93.38 111 GLN A O 1
ATOM 885 N N . ARG A 1 112 ? -20.451 -1.082 12.184 1.00 92.56 112 ARG A N 1
ATOM 886 C CA . ARG A 1 112 ? -19.765 0.137 11.765 1.00 92.56 112 ARG A CA 1
ATOM 887 C C . ARG A 1 112 ? -20.248 1.295 12.648 1.00 92.56 112 ARG A C 1
ATOM 889 O O . ARG A 1 112 ? -21.454 1.555 12.636 1.00 92.56 112 ARG A O 1
ATOM 896 N N . PRO A 1 113 ? -19.361 1.985 13.382 1.00 92.31 113 PRO A N 1
ATOM 897 C CA . PRO A 1 113 ? -19.741 3.152 14.173 1.00 92.31 113 PRO A CA 1
ATOM 898 C C . PRO A 1 113 ? -20.101 4.340 13.262 1.00 92.31 113 PRO A C 1
ATOM 900 O O . PRO A 1 113 ? -19.638 4.395 12.109 1.00 92.31 113 PRO A O 1
ATOM 903 N N . PRO A 1 114 ? -20.907 5.292 13.758 1.00 94.19 114 PRO A N 1
ATOM 904 C CA . PRO A 1 114 ? -21.260 6.507 13.033 1.00 94.19 114 PRO A CA 1
ATOM 905 C C . PRO A 1 114 ? -20.037 7.416 12.821 1.00 94.19 114 PRO A C 1
ATOM 907 O O . PRO A 1 114 ? -19.011 7.300 13.493 1.00 94.19 114 PRO A O 1
ATOM 910 N N . ARG A 1 115 ? -20.120 8.322 11.840 1.00 89.88 115 ARG A N 1
ATOM 911 C CA . ARG A 1 115 ? -18.970 9.139 11.408 1.00 89.88 115 ARG A CA 1
ATOM 912 C C . ARG A 1 115 ? -18.504 10.095 12.505 1.00 89.88 115 ARG A C 1
ATOM 914 O O . ARG A 1 115 ? -17.315 10.381 12.590 1.00 89.88 115 ARG A O 1
ATOM 921 N N . GLU A 1 116 ? -19.429 10.577 13.318 1.00 92.31 116 GLU A N 1
ATOM 922 C CA . GLU A 1 116 ? -19.219 11.541 14.394 1.00 92.31 116 GLU A CA 1
ATOM 923 C C . GLU A 1 116 ? -18.293 10.967 15.475 1.00 92.31 116 GLU A C 1
ATOM 925 O O . GLU A 1 116 ? -17.360 11.641 15.904 1.00 92.31 116 GLU A O 1
ATOM 930 N N . GLU A 1 117 ? -18.482 9.694 15.836 1.00 89.50 117 GLU A N 1
ATOM 931 C CA . GLU A 1 117 ? -17.637 8.985 16.807 1.00 89.50 117 GLU A CA 1
ATOM 932 C C . GLU A 1 117 ? -16.219 8.745 16.275 1.00 89.50 117 GLU A C 1
ATOM 934 O O . GLU A 1 117 ? -15.245 8.797 17.021 1.00 89.50 117 GLU A O 1
ATOM 939 N N . VAL A 1 118 ? -16.077 8.524 14.966 1.00 91.81 118 VAL A N 1
ATOM 940 C CA . VAL A 1 118 ? -14.773 8.270 14.335 1.00 91.81 118 VAL A CA 1
ATOM 941 C C . VAL A 1 118 ? -14.039 9.569 13.998 1.00 91.81 118 VAL A C 1
ATOM 943 O O . VAL A 1 118 ? -12.816 9.574 13.860 1.00 91.81 118 VAL A O 1
ATOM 946 N N . ALA A 1 119 ? -14.750 10.694 13.896 1.00 88.06 119 ALA A N 1
ATOM 947 C CA . ALA A 1 119 ? -14.177 11.992 13.550 1.00 88.06 119 ALA A CA 1
ATOM 948 C C . ALA A 1 119 ? -13.139 12.482 14.571 1.00 88.06 119 ALA A C 1
ATOM 950 O O . ALA A 1 119 ? -12.211 13.197 14.188 1.00 88.06 119 ALA A O 1
ATOM 951 N N . VAL A 1 120 ? -13.251 12.061 15.833 1.00 89.81 120 VAL A N 1
ATOM 952 C CA . VAL A 1 120 ? -12.310 12.412 16.910 1.00 89.81 120 VAL A CA 1
ATOM 953 C C . VAL A 1 120 ? -11.127 11.446 17.035 1.00 89.81 120 VAL A C 1
ATOM 955 O O . VAL A 1 120 ? -10.191 11.729 17.774 1.00 89.81 120 VAL A O 1
ATOM 958 N N . LEU A 1 121 ? -11.139 10.321 16.312 1.00 91.25 121 LEU A N 1
ATOM 959 C CA . LEU A 1 121 ? -10.078 9.310 16.359 1.00 91.25 121 LEU A CA 1
ATOM 960 C C . LEU A 1 121 ? -8.925 9.642 15.396 1.00 91.25 121 LEU A C 1
ATOM 962 O O . LEU A 1 121 ? -9.003 10.577 14.588 1.00 91.25 121 LEU A O 1
ATOM 966 N N . SER A 1 122 ? -7.843 8.868 15.477 1.00 90.12 122 SER A N 1
ATOM 967 C CA . SER A 1 122 ? -6.646 9.059 14.654 1.00 90.12 122 SER A CA 1
ATOM 968 C C . SER A 1 122 ? -6.924 8.893 13.152 1.00 90.12 122 SER A C 1
ATOM 970 O O . SER A 1 122 ? -7.918 8.292 12.725 1.00 90.12 122 SER A O 1
ATOM 972 N N . MET A 1 123 ? -6.022 9.423 12.320 1.00 88.00 123 MET A N 1
ATOM 973 C CA . MET A 1 123 ? -6.088 9.247 10.863 1.00 88.00 123 MET A CA 1
ATOM 974 C C . MET A 1 123 ? -6.019 7.774 10.452 1.00 88.00 123 MET A C 1
ATOM 976 O O . MET A 1 123 ? -6.738 7.364 9.538 1.00 88.00 123 MET A O 1
ATOM 980 N N . ALA A 1 124 ? -5.221 6.965 11.154 1.00 90.38 124 ALA A N 1
ATOM 981 C CA . ALA A 1 124 ? -5.123 5.531 10.906 1.00 90.38 124 ALA A CA 1
ATOM 982 C C . ALA A 1 124 ? -6.477 4.835 11.118 1.00 90.38 124 ALA A C 1
ATOM 984 O O . ALA A 1 124 ? -6.957 4.121 10.232 1.00 90.38 124 ALA A O 1
ATOM 985 N N . VAL A 1 125 ? -7.153 5.126 12.235 1.00 92.44 125 VAL A N 1
ATOM 986 C CA . VAL A 1 125 ? -8.485 4.582 12.540 1.00 92.44 125 VAL A CA 1
ATOM 987 C C . VAL A 1 125 ? -9.523 5.027 11.512 1.00 92.44 125 VAL A C 1
ATOM 989 O O . VAL A 1 125 ? -10.300 4.205 11.024 1.00 92.44 125 VAL A O 1
ATOM 992 N N . LYS A 1 126 ? -9.521 6.306 11.120 1.00 92.50 126 LYS A N 1
ATOM 993 C CA . LYS A 1 126 ? -10.399 6.837 10.060 1.00 92.50 126 LYS A CA 1
ATOM 994 C C . LYS A 1 126 ? -10.169 6.128 8.724 1.00 92.50 126 LYS A C 1
ATOM 996 O O . LYS A 1 126 ? -11.129 5.777 8.032 1.00 92.50 126 LYS A O 1
ATOM 1001 N N . GLY A 1 127 ? -8.907 5.875 8.380 1.00 92.19 127 GLY A N 1
ATOM 1002 C CA . GLY A 1 127 ? -8.511 5.116 7.198 1.00 92.19 127 GLY A CA 1
ATOM 1003 C C . GLY A 1 127 ? -9.064 3.691 7.222 1.00 92.19 127 GLY A C 1
ATOM 1004 O O . GLY A 1 127 ? -9.697 3.261 6.255 1.00 92.19 127 GLY A O 1
ATOM 1005 N N . LEU A 1 128 ? -8.908 2.982 8.341 1.00 93.31 128 LEU A N 1
ATOM 1006 C CA . LEU A 1 128 ? -9.455 1.635 8.533 1.00 93.31 128 LEU A CA 1
ATOM 1007 C C . LEU A 1 128 ? -10.990 1.627 8.491 1.00 93.31 128 LEU A C 1
ATOM 1009 O O . LEU A 1 128 ? -11.579 0.796 7.802 1.00 93.31 128 LEU A O 1
ATOM 1013 N N . TRP A 1 129 ? -11.648 2.599 9.125 1.00 94.56 129 TRP A N 1
ATOM 1014 C CA . TRP A 1 129 ? -13.104 2.751 9.094 1.00 94.56 129 TRP A CA 1
ATOM 1015 C C . TRP A 1 129 ? -13.650 2.969 7.676 1.00 94.56 129 TRP A C 1
ATOM 1017 O O . TRP A 1 129 ? -14.687 2.408 7.316 1.00 94.56 129 TRP A O 1
ATOM 1027 N N . SER A 1 130 ? -12.946 3.727 6.827 1.00 93.25 130 SER A N 1
ATOM 1028 C CA . SER A 1 130 ? -13.340 3.904 5.419 1.00 93.25 130 SER A CA 1
ATOM 1029 C C . SER A 1 130 ? -13.338 2.583 4.636 1.00 93.25 130 SER A C 1
ATOM 1031 O O . SER A 1 130 ? -14.144 2.396 3.725 1.00 93.25 130 SER A O 1
ATOM 1033 N N . LYS A 1 131 ? -12.484 1.639 5.048 1.00 93.44 131 LYS A N 1
ATOM 1034 C CA . LYS A 1 131 ? -12.316 0.306 4.459 1.00 93.44 131 LYS A CA 1
ATOM 1035 C C . LYS A 1 131 ? -13.045 -0.791 5.240 1.00 93.44 131 LYS A C 1
ATOM 1037 O O . LYS A 1 131 ? -12.821 -1.965 4.961 1.00 93.44 131 LYS A O 1
ATOM 1042 N N . PHE A 1 132 ? -13.940 -0.441 6.172 1.00 93.00 132 PHE A N 1
ATOM 1043 C CA . PHE A 1 132 ? -14.579 -1.388 7.097 1.00 93.00 132 PHE A CA 1
ATOM 1044 C C . PHE A 1 132 ? -15.181 -2.621 6.406 1.00 93.00 132 PHE A C 1
ATOM 1046 O O . PHE A 1 132 ? -15.017 -3.741 6.879 1.00 93.00 132 PHE A O 1
ATOM 1053 N N . GLY A 1 133 ? -15.807 -2.444 5.235 1.00 90.88 133 GLY A N 1
ATOM 1054 C CA . GLY A 1 133 ? -16.403 -3.548 4.472 1.00 90.88 133 GLY A CA 1
ATOM 1055 C C . GLY A 1 133 ? -15.417 -4.652 4.067 1.00 90.88 133 GLY A C 1
ATOM 1056 O O . GLY A 1 133 ? -15.831 -5.804 3.929 1.00 90.88 133 GLY A O 1
ATOM 1057 N N . ALA A 1 134 ? -14.129 -4.325 3.941 1.00 91.62 134 ALA A N 1
ATOM 1058 C CA . ALA A 1 134 ? -13.052 -5.255 3.610 1.00 91.62 134 ALA A CA 1
ATOM 1059 C C . ALA A 1 134 ? -12.346 -5.844 4.846 1.00 91.62 134 ALA A C 1
ATOM 1061 O O . ALA A 1 134 ? -11.572 -6.789 4.707 1.00 91.62 134 ALA A O 1
ATOM 1062 N N . LEU A 1 135 ? -12.593 -5.315 6.049 1.00 92.00 135 LEU A N 1
ATOM 1063 C CA . LEU A 1 135 ? -11.935 -5.786 7.267 1.00 92.00 135 LEU A CA 1
ATOM 1064 C C . LEU A 1 135 ? -12.558 -7.097 7.746 1.00 92.00 135 LEU A C 1
ATOM 1066 O O . LEU A 1 135 ? -13.780 -7.227 7.848 1.00 92.00 135 LEU A O 1
ATOM 1070 N N . ARG A 1 136 ? -11.713 -8.079 8.054 1.00 89.50 136 ARG A N 1
ATOM 1071 C CA . ARG A 1 136 ? -12.105 -9.380 8.601 1.00 89.50 136 ARG A CA 1
ATOM 1072 C C . ARG A 1 136 ? -11.077 -9.817 9.633 1.00 89.50 136 ARG A C 1
ATOM 1074 O O . ARG A 1 136 ? -9.892 -9.531 9.488 1.00 89.50 136 ARG A O 1
ATOM 1081 N N . LEU A 1 137 ? -11.534 -10.543 10.647 1.00 86.88 137 LEU A N 1
ATOM 1082 C CA . LEU A 1 137 ? -10.649 -11.262 11.555 1.00 86.88 137 LEU A CA 1
ATOM 1083 C C . LEU A 1 137 ? -10.288 -12.588 10.902 1.00 86.88 137 LEU A C 1
ATOM 1085 O O . LEU A 1 137 ? -11.134 -13.472 10.781 1.00 86.88 137 LEU A O 1
ATOM 1089 N N . CYS A 1 138 ? -9.050 -12.714 10.446 1.00 76.19 138 CYS A N 1
ATOM 1090 C CA . CYS A 1 138 ? -8.503 -13.991 10.021 1.00 76.19 138 CYS A CA 1
ATOM 1091 C C . CYS A 1 138 ? -7.683 -14.605 11.158 1.00 76.19 138 CYS A C 1
ATOM 1093 O O . CYS A 1 138 ? -6.990 -13.904 11.896 1.00 76.19 138 CYS A O 1
ATOM 1095 N N . ALA A 1 139 ? -7.757 -15.930 11.287 1.00 67.81 139 ALA A N 1
ATOM 1096 C CA . ALA A 1 139 ? -6.713 -16.657 11.990 1.00 67.81 139 ALA A CA 1
ATOM 1097 C C . ALA A 1 139 ? -5.412 -16.476 11.201 1.00 67.81 139 ALA A C 1
ATOM 1099 O O . ALA A 1 139 ? -5.423 -16.586 9.969 1.00 67.81 139 ALA A O 1
ATOM 1100 N N . TRP A 1 140 ? -4.318 -16.174 11.902 1.00 63.28 140 TRP A N 1
ATOM 1101 C CA . TRP A 1 140 ? -3.001 -16.160 11.282 1.00 63.28 140 TRP A CA 1
ATOM 1102 C C . TRP A 1 140 ? -2.739 -17.552 10.711 1.00 63.28 140 TRP A C 1
ATOM 1104 O O . TRP A 1 140 ? -2.714 -18.538 11.445 1.00 63.28 140 TRP A O 1
ATOM 1114 N N . LYS A 1 141 ? -2.610 -17.636 9.389 1.00 61.50 141 LYS A N 1
ATOM 1115 C CA . LYS A 1 141 ? -2.065 -18.813 8.723 1.00 61.50 141 LYS A CA 1
ATOM 1116 C C . LYS A 1 141 ? -0.575 -18.542 8.582 1.00 61.50 141 LYS A C 1
ATOM 1118 O O . LYS A 1 141 ? -0.220 -17.459 8.117 1.00 61.50 141 LYS A O 1
ATOM 1123 N N . GLU A 1 142 ? 0.270 -19.472 9.023 1.00 50.41 142 GLU A N 1
ATOM 1124 C CA . GLU A 1 142 ? 1.720 -19.370 8.823 1.00 50.41 142 GLU A CA 1
ATOM 1125 C C . GLU A 1 142 ? 2.019 -18.965 7.370 1.00 50.41 142 GLU A C 1
ATOM 1127 O O . GLU A 1 142 ? 1.381 -19.480 6.441 1.00 50.41 142 GLU A O 1
ATOM 1132 N N . PRO A 1 143 ? 2.923 -18.001 7.139 1.00 53.84 143 PRO A N 1
ATOM 1133 C CA . PRO A 1 143 ? 3.163 -17.518 5.797 1.00 53.84 143 PRO A CA 1
ATOM 1134 C C . PRO A 1 143 ? 3.830 -18.608 4.948 1.00 53.84 143 PRO A C 1
ATOM 1136 O O . PRO A 1 143 ? 4.969 -18.995 5.173 1.00 53.84 143 PRO A O 1
ATOM 1139 N N . ALA A 1 144 ? 3.097 -19.020 3.914 1.00 41.31 144 ALA A N 1
ATOM 1140 C CA . ALA A 1 144 ? 3.603 -19.222 2.560 1.00 41.31 144 ALA A CA 1
ATOM 1141 C C . ALA A 1 144 ? 4.772 -20.212 2.357 1.00 41.31 144 ALA A C 1
ATOM 1143 O O . ALA A 1 144 ? 5.793 -19.845 1.783 1.00 41.31 144 ALA A O 1
ATOM 1144 N N . THR A 1 145 ? 4.582 -21.498 2.663 1.00 41.81 145 THR A N 1
ATOM 1145 C CA . THR A 1 145 ? 5.259 -22.560 1.883 1.00 41.81 145 THR A CA 1
ATOM 1146 C C . THR A 1 145 ? 4.543 -22.881 0.570 1.00 41.81 145 THR A C 1
ATOM 1148 O O . THR A 1 145 ? 5.112 -23.551 -0.280 1.00 41.81 145 THR A O 1
ATOM 1151 N N . GLY A 1 146 ? 3.320 -22.383 0.347 1.00 42.34 146 GLY A N 1
ATOM 1152 C CA . GLY A 1 146 ? 2.588 -22.663 -0.894 1.00 42.34 146 GLY A CA 1
ATOM 1153 C C . GLY A 1 146 ? 2.202 -24.137 -1.071 1.00 42.34 146 GLY A C 1
ATOM 1154 O O . GLY A 1 146 ? 1.822 -24.525 -2.171 1.00 42.34 146 GLY A O 1
ATOM 1155 N N . GLU A 1 147 ? 2.263 -24.945 -0.012 1.00 35.66 147 GLU A N 1
ATOM 1156 C CA . GLU A 1 147 ? 1.818 -26.336 -0.031 1.00 35.66 147 GLU A CA 1
ATOM 1157 C C . GLU A 1 147 ? 0.547 -26.475 0.811 1.00 35.66 147 GLU A C 1
ATOM 1159 O O . GLU A 1 147 ? 0.571 -26.359 2.037 1.00 35.66 147 GLU A O 1
ATOM 1164 N N . GLU A 1 148 ? -0.581 -26.708 0.138 1.00 39.19 148 GLU A N 1
ATOM 1165 C CA . GLU A 1 148 ? -1.749 -27.319 0.769 1.00 39.19 148 GLU A CA 1
ATOM 1166 C C . GLU A 1 148 ? -1.434 -28.805 1.007 1.00 39.19 148 GLU A C 1
ATOM 1168 O O . GLU A 1 148 ? -1.008 -29.507 0.087 1.00 39.19 148 GLU A O 1
ATOM 1173 N N . LYS A 1 149 ? -1.632 -29.280 2.240 1.00 38.44 149 LYS A N 1
ATOM 1174 C CA . LYS A 1 149 ? -1.797 -30.707 2.541 1.00 38.44 149 LYS A CA 1
ATOM 1175 C C . LYS A 1 149 ? -3.268 -31.016 2.751 1.00 38.44 149 LYS A C 1
ATOM 1177 O O . LYS A 1 149 ? -3.943 -30.173 3.385 1.00 38.44 149 LYS A O 1
#

Secondary structure (DSSP, 8-state):
----S--THHHHHHHHHTTS--------GGGGHHHHHHHTS-GGGGT-HHHHHHHHHHHHHT---S--TT-S---S----------HHHHHHHHHH-TTHHHHHHHHHTT-PPPHHHHHTS-HHHHHHHHTGGG---PPPP--------